Protein AF-W1Y4U0-F1 (afdb_monomer)

Mean predicted aligned error: 6.39 Å

Secondary structure (DSSP, 8-state):
-EEEEEE--HHHHHHHHTS-BTTB-HHHHHHHHHHHHHHTHHHHSTT-----EEEEEEEE--BGGGTEEEEEEEEEEGGG--

InterPro domains:
  IPR002820 Molybdopterin cofactor biosynthesis C (MoaC) domain [PF01967] (5-74)
  IPR036522 Molybdopterin cofactor biosynthesis C (MoaC) domain superfamily [G3DSA:3.30.70.640] (3-77)
  IPR036522 Molybdopterin cofactor biosynthesis C (MoaC) domain superfamily [SSF55040] (5-73)

Structure (mmCIF, N/CA/C/O backbone):
data_AF-W1Y4U0-F1
#
_entry.id   AF-W1Y4U0-F1
#
loop_
_atom_site.group_PDB
_atom_site.id
_atom_site.type_symbol
_atom_site.label_atom_id
_atom_site.label_alt_id
_atom_site.label_comp_id
_atom_site.label_asym_id
_atom_site.label_entity_id
_atom_site.label_seq_id
_atom_site.pdbx_PDB_ins_code
_atom_site.Cartn_x
_atom_site.Cartn_y
_atom_site.Cartn_z
_atom_site.occupancy
_atom_site.B_iso_or_equiv
_atom_site.auth_seq_id
_atom_site.auth_comp_id
_atom_site.auth_asym_id
_atom_site.auth_atom_id
_atom_site.pdbx_PDB_model_num
ATOM 1 N N . CYS A 1 1 ? 9.144 12.530 -2.006 1.00 60.28 1 CYS A N 1
ATOM 2 C CA . CYS A 1 1 ? 7.967 12.365 -1.140 1.00 60.28 1 CYS A CA 1
ATOM 3 C C . CYS A 1 1 ? 6.740 12.766 -1.955 1.00 60.28 1 CYS A C 1
ATOM 5 O O . CYS A 1 1 ? 6.678 13.907 -2.400 1.00 60.28 1 CYS A O 1
ATOM 7 N N . PHE A 1 2 ? 5.857 11.817 -2.272 1.00 83.50 2 PHE A N 1
ATOM 8 C CA . PHE A 1 2 ? 4.616 12.0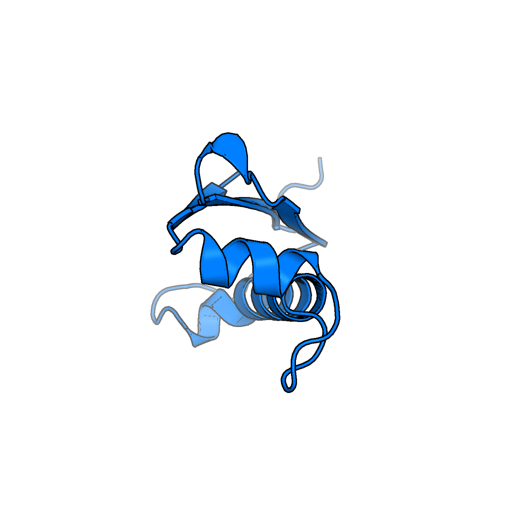57 -3.014 1.00 83.50 2 PHE A CA 1
ATOM 9 C C . PHE A 1 2 ? 3.427 11.836 -2.079 1.00 83.50 2 PHE A C 1
ATOM 11 O O . PHE A 1 2 ? 3.315 10.771 -1.470 1.00 83.50 2 PHE A O 1
ATOM 18 N N . GLY A 1 3 ? 2.557 12.841 -1.984 1.00 88.00 3 GLY A N 1
ATOM 19 C CA . GLY A 1 3 ? 1.337 12.805 -1.183 1.00 88.00 3 GLY A CA 1
ATOM 20 C C . GLY A 1 3 ? 0.095 12.586 -2.044 1.00 88.00 3 GLY A C 1
ATOM 21 O O . GLY A 1 3 ? -0.024 13.144 -3.134 1.00 88.00 3 GLY A O 1
ATOM 22 N N . SER A 1 4 ? -0.849 11.798 -1.544 1.00 90.12 4 SER A N 1
ATOM 23 C CA . SER A 1 4 ? -2.207 11.691 -2.079 1.00 90.12 4 SER A CA 1
ATOM 24 C C . SER A 1 4 ? -3.216 11.672 -0.933 1.00 90.12 4 SER A C 1
ATOM 26 O O . SER A 1 4 ? -2.853 11.469 0.221 1.00 90.12 4 SER A O 1
ATOM 28 N N . LEU A 1 5 ? -4.483 11.946 -1.229 1.00 92.00 5 LEU A N 1
ATOM 29 C CA . LEU A 1 5 ? -5.529 12.075 -0.218 1.00 92.00 5 LEU A CA 1
ATOM 30 C C . LEU A 1 5 ? -6.824 11.436 -0.699 1.00 92.00 5 LEU A C 1
ATOM 32 O O . LEU A 1 5 ? -7.280 11.691 -1.813 1.00 92.00 5 LEU A O 1
ATOM 36 N N . ILE A 1 6 ? -7.432 10.633 0.172 1.00 91.00 6 ILE A N 1
ATOM 37 C CA . ILE A 1 6 ? -8.734 10.013 -0.071 1.00 91.00 6 ILE A CA 1
ATOM 38 C C . ILE A 1 6 ? -9.756 10.680 0.841 1.00 91.00 6 ILE A C 1
ATOM 40 O O . ILE A 1 6 ? -9.613 10.656 2.061 1.00 91.00 6 ILE A O 1
ATOM 44 N N . THR A 1 7 ? -10.797 11.267 0.250 1.00 91.81 7 THR A N 1
ATOM 45 C CA . THR A 1 7 ? -11.936 11.810 1.003 1.00 91.81 7 THR A CA 1
ATOM 46 C C . THR A 1 7 ? -13.033 10.759 1.070 1.00 91.81 7 THR A C 1
ATOM 48 O O . THR A 1 7 ? -13.425 10.204 0.043 1.00 91.81 7 THR A O 1
ATOM 51 N N . LEU A 1 8 ? -13.521 10.478 2.275 1.00 88.94 8 LEU A N 1
ATOM 52 C CA . LEU A 1 8 ? -14.526 9.452 2.535 1.00 88.94 8 LEU A CA 1
ATOM 53 C C . LEU A 1 8 ? -15.725 10.059 3.266 1.00 88.94 8 LEU A C 1
ATOM 55 O O . LEU A 1 8 ? -15.670 11.170 3.788 1.00 88.94 8 LEU A O 1
ATOM 59 N N . ARG A 1 9 ? -16.828 9.309 3.327 1.00 90.56 9 ARG A N 1
ATOM 60 C CA . ARG A 1 9 ? -17.908 9.618 4.271 1.00 90.56 9 ARG A CA 1
ATOM 61 C C . ARG A 1 9 ? -17.462 9.266 5.691 1.00 90.56 9 ARG A C 1
ATOM 63 O O . ARG A 1 9 ? -16.730 8.292 5.878 1.00 90.56 9 ARG A O 1
ATOM 70 N N . SER A 1 10 ? -17.966 10.002 6.678 1.00 86.06 10 SER A N 1
ATOM 71 C CA . SER A 1 10 ? -17.680 9.780 8.103 1.00 86.06 10 SER A CA 1
ATOM 72 C C . SER A 1 10 ? -18.006 8.356 8.556 1.00 86.06 10 SER A C 1
ATOM 74 O O . SER A 1 10 ? -17.200 7.728 9.233 1.00 86.06 10 SER A O 1
ATOM 76 N N . GLU A 1 11 ? -19.131 7.800 8.099 1.00 86.81 11 GLU A N 1
ATOM 77 C CA . GLU A 1 11 ? -19.522 6.411 8.373 1.00 86.81 11 GLU A CA 1
ATOM 78 C C . GLU A 1 11 ? -18.487 5.405 7.848 1.00 86.81 11 GLU A C 1
ATOM 80 O O . GLU A 1 11 ? -18.149 4.442 8.528 1.00 86.81 11 GLU A O 1
ATOM 85 N N . THR A 1 12 ? -17.929 5.646 6.658 1.00 85.38 12 THR A N 1
ATOM 86 C CA . THR A 1 12 ? -16.904 4.780 6.059 1.00 85.38 12 THR A CA 1
ATOM 87 C C . THR A 1 12 ? -15.579 4.871 6.804 1.00 85.38 12 THR A C 1
ATOM 89 O O . THR A 1 12 ? -14.921 3.853 6.999 1.00 85.38 12 THR A O 1
ATOM 92 N N . LEU A 1 13 ? -15.195 6.065 7.254 1.00 84.81 13 LEU A N 1
ATOM 93 C CA . LEU A 1 13 ? -13.967 6.248 8.022 1.00 84.81 13 LEU A CA 1
ATOM 94 C C . LEU A 1 13 ? -14.092 5.633 9.422 1.00 84.81 13 LEU A C 1
ATOM 96 O O . LEU A 1 13 ? -13.203 4.897 9.837 1.00 84.81 13 LEU A O 1
ATOM 100 N N . ALA A 1 14 ? -15.224 5.842 10.101 1.00 83.75 14 ALA A N 1
ATOM 101 C CA . ALA A 1 14 ? -15.527 5.212 11.385 1.00 83.75 14 ALA A CA 1
ATOM 102 C C . ALA A 1 14 ? -15.506 3.687 11.277 1.00 83.75 14 ALA A C 1
ATOM 104 O O . ALA A 1 14 ? -14.909 3.013 12.112 1.00 83.75 14 ALA A O 1
ATOM 105 N N . MET A 1 15 ? -16.089 3.159 10.200 1.00 83.06 15 MET A N 1
ATOM 106 C CA . MET A 1 15 ? -15.986 1.757 9.844 1.00 83.06 15 MET A CA 1
ATOM 107 C C . MET A 1 15 ? -14.517 1.332 9.779 1.00 83.06 15 MET A C 1
ATOM 109 O O . MET A 1 15 ? -14.127 0.434 10.520 1.00 83.06 15 MET A O 1
ATOM 113 N N . ILE A 1 16 ? -13.693 1.945 8.924 1.00 81.94 16 ILE A N 1
ATOM 114 C CA . ILE A 1 16 ? -12.290 1.542 8.709 1.00 81.94 16 ILE A CA 1
ATOM 115 C C . ILE A 1 16 ? -11.467 1.590 10.010 1.00 81.94 16 ILE A C 1
ATOM 117 O O . ILE A 1 16 ? -10.653 0.700 10.247 1.00 81.94 16 ILE A O 1
ATOM 121 N N . THR A 1 17 ? -11.702 2.585 10.868 1.00 79.44 17 THR A N 1
ATOM 122 C CA . THR A 1 17 ? -11.007 2.737 12.157 1.00 79.44 17 THR A CA 1
ATOM 123 C C . THR A 1 17 ? -11.476 1.730 13.214 1.00 79.44 17 THR A C 1
ATOM 125 O O . THR A 1 17 ? -10.685 1.331 14.065 1.00 79.44 17 THR A O 1
ATOM 128 N N . ALA A 1 18 ? -12.736 1.281 13.163 1.00 77.81 18 ALA A N 1
ATOM 129 C CA . ALA A 1 18 ? -13.316 0.345 14.133 1.00 77.81 18 ALA A CA 1
ATOM 130 C C . ALA A 1 18 ? -12.766 -1.096 14.044 1.00 77.81 18 ALA A C 1
ATOM 132 O O . ALA A 1 18 ? -13.132 -1.939 14.863 1.00 77.81 18 ALA A O 1
ATOM 133 N N . GLY A 1 19 ? -11.874 -1.390 13.093 1.00 68.19 19 GLY A N 1
ATOM 134 C CA . GLY A 1 19 ? -11.200 -2.683 12.978 1.00 68.19 19 GLY A CA 1
ATOM 135 C C . GLY A 1 19 ? -11.660 -3.509 11.771 1.00 68.19 19 GLY A C 1
ATOM 136 O O . GLY A 1 19 ? -12.080 -2.938 10.762 1.00 68.19 19 GLY A O 1
ATOM 137 N N . PRO A 1 20 ? -11.508 -4.849 11.811 1.00 56.84 20 PRO A N 1
ATOM 138 C CA . PRO A 1 20 ? -11.529 -5.681 10.617 1.00 56.84 20 PRO A CA 1
ATOM 139 C C . PRO A 1 20 ? -12.898 -5.645 9.945 1.00 56.84 20 PRO A C 1
ATOM 141 O O . PRO A 1 20 ? -13.892 -6.174 10.442 1.00 56.84 20 PRO A O 1
ATOM 144 N N . HIS A 1 21 ? -12.916 -5.051 8.757 1.00 63.53 21 HIS A N 1
ATOM 145 C CA . HIS A 1 21 ? -14.019 -5.196 7.823 1.00 63.53 21 HIS A CA 1
ATOM 146 C C . HIS A 1 21 ? -14.109 -6.631 7.339 1.00 63.53 21 HIS A C 1
ATOM 148 O O . HIS A 1 21 ? -13.137 -7.381 7.383 1.00 63.53 21 HIS A O 1
ATOM 154 N N . HIS A 1 22 ? -15.235 -6.980 6.723 1.00 63.31 22 HIS A N 1
ATOM 155 C CA . HIS A 1 22 ? -15.373 -8.209 5.934 1.00 63.31 22 HIS A CA 1
ATOM 156 C C . HIS A 1 22 ? -14.232 -8.418 4.905 1.00 63.31 22 HIS A C 1
ATOM 158 O O . HIS A 1 22 ? -13.996 -9.540 4.470 1.00 63.31 22 HIS A O 1
ATOM 164 N N . LYS A 1 23 ? -13.526 -7.342 4.515 1.00 69.50 23 LYS A N 1
ATOM 165 C CA . LYS A 1 23 ? -12.364 -7.325 3.606 1.00 69.50 23 LYS A CA 1
ATOM 166 C C . LYS A 1 23 ? -10.991 -7.375 4.304 1.00 69.50 23 LYS A C 1
ATOM 168 O O . LYS A 1 23 ? -9.984 -7.398 3.605 1.00 69.50 23 LYS A O 1
ATOM 173 N N . GLY A 1 24 ? -10.934 -7.407 5.636 1.00 74.62 24 GLY A N 1
ATOM 174 C CA . GLY A 1 24 ? -9.6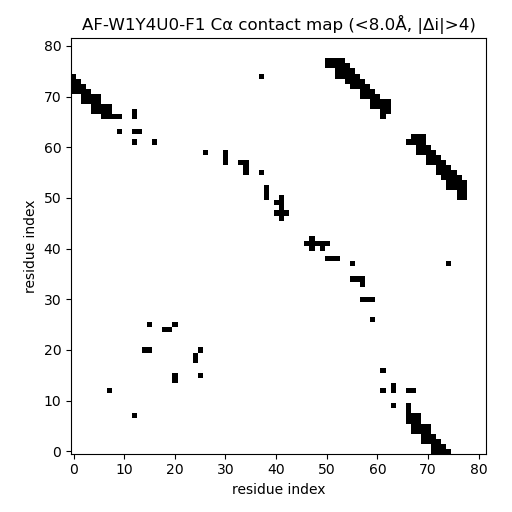97 -7.389 6.423 1.00 74.62 24 GLY A CA 1
ATOM 175 C C . GLY A 1 24 ? -9.172 -5.982 6.734 1.00 74.62 24 GLY A C 1
ATOM 176 O O . GLY A 1 24 ? -9.911 -4.997 6.672 1.00 74.62 24 GLY A O 1
ATOM 177 N N . ASP A 1 25 ? -7.890 -5.899 7.101 1.00 83.25 25 ASP A N 1
ATOM 178 C CA . ASP A 1 25 ? -7.195 -4.641 7.399 1.00 83.25 25 ASP A CA 1
ATOM 179 C C . ASP A 1 25 ? -6.919 -3.851 6.107 1.00 83.25 25 ASP A C 1
ATOM 181 O O . ASP A 1 25 ? -6.077 -4.215 5.275 1.00 83.25 25 ASP A O 1
ATOM 185 N N . VAL A 1 26 ? -7.658 -2.752 5.945 1.00 86.25 26 VAL A N 1
ATOM 186 C CA . VAL A 1 26 ? -7.586 -1.873 4.774 1.00 86.25 26 VAL A CA 1
ATOM 187 C C . VAL A 1 26 ? -6.248 -1.134 4.715 1.00 86.25 26 VAL A C 1
ATOM 189 O O . VAL A 1 26 ? -5.688 -0.995 3.627 1.00 86.25 26 VAL A O 1
ATOM 192 N N . PHE A 1 27 ? -5.693 -0.707 5.854 1.00 87.62 27 PHE A N 1
ATOM 193 C CA . PHE A 1 27 ? -4.431 0.034 5.895 1.00 87.62 27 PHE A CA 1
ATOM 194 C C . PHE A 1 27 ? -3.244 -0.872 5.577 1.00 87.62 27 PHE A C 1
ATOM 196 O O . PHE A 1 27 ? -2.391 -0.509 4.764 1.00 87.62 27 PHE A O 1
ATOM 203 N N . ALA A 1 28 ? -3.203 -2.077 6.153 1.00 88.25 28 ALA A N 1
ATOM 204 C CA . ALA A 1 28 ? -2.158 -3.048 5.837 1.00 88.25 28 ALA A CA 1
ATOM 205 C C . ALA A 1 28 ? -2.198 -3.455 4.357 1.00 88.25 28 ALA A C 1
ATOM 207 O O . ALA A 1 28 ? -1.159 -3.477 3.690 1.00 88.25 28 ALA A O 1
ATOM 208 N N . THR A 1 29 ? -3.396 -3.709 3.824 1.00 90.12 29 THR A N 1
ATOM 209 C CA . THR A 1 29 ? -3.581 -4.056 2.409 1.00 90.12 29 THR A CA 1
ATOM 210 C C . THR A 1 29 ? -3.147 -2.914 1.493 1.00 90.12 29 THR A C 1
ATOM 212 O O . THR A 1 29 ? -2.385 -3.145 0.553 1.00 90.12 29 THR A O 1
ATOM 215 N N . ALA A 1 30 ? -3.560 -1.676 1.785 1.00 90.81 30 ALA A N 1
ATOM 216 C CA . ALA A 1 30 ? -3.164 -0.495 1.020 1.00 90.81 30 ALA A CA 1
ATOM 217 C C . ALA A 1 30 ? -1.642 -0.287 1.03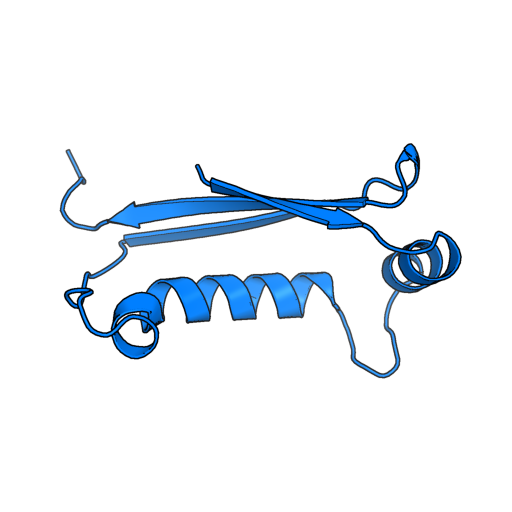1 1.00 90.81 30 ALA A C 1
ATOM 219 O O . ALA A 1 30 ? -1.055 0.014 -0.009 1.00 90.81 30 ALA A O 1
ATOM 220 N N . ARG A 1 31 ? -0.978 -0.532 2.169 1.00 91.44 31 ARG A N 1
ATOM 221 C CA . ARG A 1 31 ? 0.483 -0.433 2.282 1.00 91.44 31 ARG A CA 1
ATOM 222 C C . ARG A 1 31 ? 1.196 -1.430 1.371 1.00 91.44 31 ARG A C 1
ATOM 224 O O . ARG A 1 31 ? 2.090 -1.054 0.614 1.00 91.44 31 ARG A O 1
ATOM 231 N N . ILE A 1 32 ? 0.785 -2.698 1.412 1.00 92.38 32 ILE A N 1
ATOM 232 C CA . ILE A 1 32 ? 1.375 -3.759 0.582 1.00 92.38 32 ILE A CA 1
ATOM 233 C C . ILE A 1 32 ? 1.100 -3.491 -0.902 1.00 92.38 32 ILE A C 1
ATOM 235 O O . ILE A 1 32 ? 2.007 -3.619 -1.726 1.00 92.38 32 ILE A O 1
ATOM 239 N N . ALA A 1 33 ? -0.124 -3.082 -1.246 1.00 92.31 33 ALA A N 1
ATOM 240 C CA . ALA A 1 33 ? -0.497 -2.732 -2.612 1.00 92.31 33 ALA A CA 1
ATOM 241 C C . ALA A 1 33 ? 0.347 -1.568 -3.152 1.00 92.31 33 ALA A C 1
ATOM 243 O O . ALA A 1 33 ? 0.874 -1.675 -4.257 1.00 92.31 33 ALA A O 1
ATOM 244 N N . GLY A 1 34 ? 0.553 -0.509 -2.362 1.00 91.56 34 GLY A N 1
ATOM 245 C CA . GLY A 1 34 ? 1.401 0.625 -2.734 1.00 91.56 34 GLY A CA 1
ATOM 246 C C . GLY A 1 34 ? 2.864 0.230 -2.962 1.00 91.56 34 GLY A C 1
ATOM 247 O O . GLY A 1 34 ? 3.455 0.606 -3.973 1.00 91.56 34 GLY A O 1
ATOM 248 N N . ILE A 1 35 ? 3.437 -0.604 -2.085 1.00 91.94 35 ILE A N 1
ATOM 249 C CA . ILE A 1 35 ? 4.811 -1.109 -2.251 1.00 91.94 35 ILE A CA 1
ATOM 250 C C . ILE A 1 35 ? 4.942 -1.955 -3.525 1.00 91.94 35 ILE A C 1
ATOM 252 O O . ILE A 1 35 ? 5.921 -1.822 -4.264 1.00 91.94 35 ILE A O 1
ATOM 256 N N . GLN A 1 36 ? 3.969 -2.828 -3.799 1.00 92.69 36 GLN A N 1
ATOM 257 C CA . GLN A 1 36 ? 3.973 -3.627 -5.024 1.00 92.69 36 GLN A CA 1
ATOM 258 C C . GLN A 1 36 ? 3.805 -2.763 -6.275 1.00 92.69 36 GLN A C 1
ATOM 260 O O . GLN A 1 36 ? 4.525 -2.980 -7.249 1.00 92.69 36 GLN A O 1
ATOM 265 N N . ALA A 1 37 ? 2.910 -1.772 -6.236 1.00 91.69 37 ALA A N 1
ATOM 266 C CA . ALA A 1 37 ? 2.702 -0.827 -7.327 1.00 91.69 37 ALA A CA 1
ATOM 267 C C . ALA A 1 37 ? 3.995 -0.069 -7.649 1.00 91.69 37 ALA A C 1
ATOM 269 O O . ALA A 1 37 ? 4.409 -0.053 -8.803 1.00 91.69 37 ALA A O 1
ATOM 270 N N . ALA A 1 38 ? 4.701 0.439 -6.631 1.00 90.25 38 ALA A N 1
ATOM 271 C CA . ALA A 1 38 ? 5.973 1.137 -6.812 1.00 90.25 38 ALA A CA 1
ATOM 272 C C . ALA A 1 38 ? 7.019 0.270 -7.539 1.00 90.25 38 ALA A C 1
ATOM 274 O O . ALA A 1 38 ? 7.647 0.717 -8.500 1.00 90.25 38 ALA A O 1
ATOM 275 N N . LYS A 1 39 ? 7.166 -1.002 -7.144 1.00 88.50 39 LYS A N 1
ATOM 276 C CA . LYS A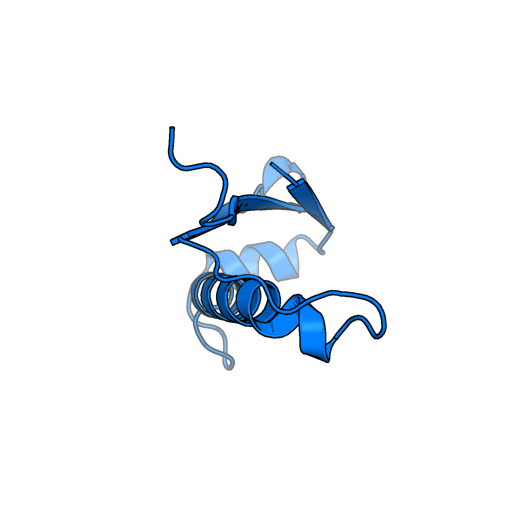 1 39 ? 8.115 -1.939 -7.777 1.00 88.50 39 LYS A CA 1
ATOM 277 C C . LYS A 1 39 ? 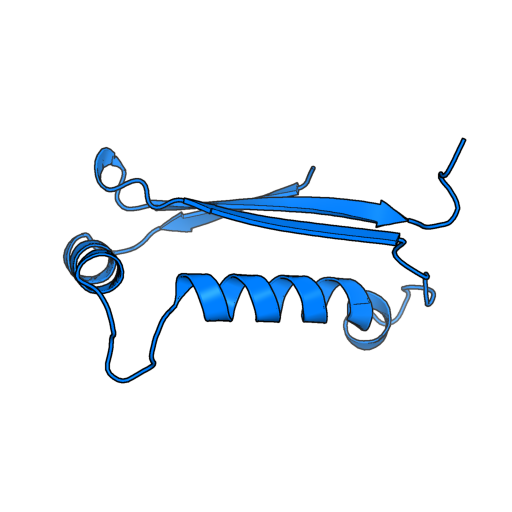7.703 -2.381 -9.186 1.00 88.50 39 LYS A C 1
ATOM 279 O O . LYS A 1 39 ? 8.559 -2.805 -9.959 1.00 88.50 39 LYS A O 1
ATOM 284 N N . ARG A 1 40 ? 6.412 -2.298 -9.518 1.00 90.12 40 ARG A N 1
ATOM 285 C CA . ARG A 1 40 ? 5.845 -2.666 -10.828 1.00 90.12 40 ARG A CA 1
ATOM 286 C C . ARG A 1 40 ? 5.440 -1.455 -11.671 1.00 90.12 40 ARG A C 1
ATOM 288 O O . ARG A 1 40 ? 4.719 -1.604 -12.649 1.00 90.12 40 ARG A O 1
ATOM 295 N N . THR A 1 41 ? 5.927 -0.261 -11.338 1.00 89.94 41 THR A N 1
ATOM 296 C CA . THR A 1 41 ? 5.589 0.973 -12.070 1.00 89.94 41 THR A CA 1
ATOM 297 C C . THR A 1 41 ? 5.913 0.872 -13.566 1.00 89.94 41 THR A C 1
ATOM 299 O O . THR A 1 41 ? 5.176 1.398 -14.391 1.00 89.94 41 THR A O 1
ATOM 302 N N . TRP A 1 42 ? 6.979 0.153 -13.923 1.00 89.31 42 TRP A N 1
ATOM 303 C CA . TRP A 1 42 ? 7.404 -0.082 -15.308 1.00 89.31 42 TRP A CA 1
ATOM 304 C C . TRP A 1 42 ? 6.442 -0.962 -16.122 1.00 89.31 42 TRP A C 1
ATOM 306 O O . TRP A 1 42 ? 6.413 -0.850 -17.339 1.00 89.31 42 TRP A O 1
ATOM 316 N N . ASP A 1 43 ? 5.650 -1.810 -15.465 1.00 90.62 43 ASP A N 1
ATOM 317 C CA . ASP A 1 43 ? 4.611 -2.628 -16.109 1.00 90.62 43 ASP A CA 1
ATOM 318 C C . ASP A 1 43 ? 3.312 -1.819 -16.288 1.00 90.62 43 ASP A C 1
ATOM 320 O O . ASP A 1 43 ? 2.562 -1.991 -17.243 1.00 90.62 43 ASP A O 1
ATOM 324 N N . LEU A 1 44 ? 3.069 -0.868 -15.378 1.00 89.62 44 LEU A N 1
ATOM 325 C CA . LEU A 1 44 ? 1.897 0.009 -15.404 1.00 89.62 44 LEU A CA 1
ATOM 326 C C . LEU A 1 44 ? 2.041 1.194 -16.372 1.00 89.62 44 LEU A C 1
ATOM 328 O O . LEU A 1 44 ? 1.043 1.640 -16.937 1.00 89.62 44 LEU A O 1
ATOM 332 N N . ILE A 1 45 ? 3.250 1.737 -16.546 1.00 90.38 45 ILE A N 1
ATOM 333 C CA . ILE A 1 45 ? 3.510 2.928 -17.367 1.00 90.38 45 ILE A CA 1
ATOM 334 C C . ILE A 1 45 ? 4.398 2.542 -18.563 1.00 90.38 45 ILE A C 1
ATOM 336 O O . ILE A 1 45 ? 5.583 2.279 -18.360 1.00 90.38 45 ILE A O 1
ATOM 340 N N . PRO A 1 46 ? 3.891 2.600 -19.813 1.00 86.62 46 PRO A N 1
ATOM 341 C CA . PRO A 1 46 ? 4.576 2.064 -21.000 1.00 86.62 46 PRO A CA 1
ATOM 342 C C . PRO A 1 46 ? 5.975 2.621 -21.314 1.00 86.62 46 PRO A C 1
ATOM 344 O O . PRO A 1 46 ? 6.724 1.998 -22.057 1.00 86.62 46 PRO A O 1
ATOM 347 N N . LEU A 1 47 ? 6.323 3.805 -20.800 1.00 88.81 47 LEU A N 1
ATOM 348 C CA . LEU A 1 47 ? 7.603 4.484 -21.058 1.00 88.81 47 LEU A CA 1
ATOM 349 C C . LEU A 1 47 ? 8.555 4.466 -19.850 1.00 88.81 47 LEU A C 1
ATOM 351 O O . LEU A 1 47 ? 9.621 5.083 -19.891 1.00 88.81 47 LEU A O 1
ATOM 355 N N . CYS A 1 48 ? 8.178 3.802 -18.755 1.00 86.94 48 CYS A N 1
ATOM 356 C CA . CYS A 1 48 ? 9.038 3.695 -17.583 1.00 86.94 48 CYS A CA 1
ATOM 357 C C . CYS A 1 48 ? 10.092 2.601 -17.776 1.00 86.94 48 CYS A C 1
ATOM 359 O O . CYS A 1 48 ? 9.783 1.465 -18.123 1.00 86.94 48 CYS A O 1
ATOM 361 N N . HIS A 1 49 ? 11.343 2.928 -17.460 1.00 84.25 49 HIS A N 1
ATOM 362 C CA . HIS A 1 49 ? 12.420 1.946 -17.424 1.00 84.25 49 HIS A CA 1
ATOM 363 C C . HIS A 1 49 ? 12.354 1.138 -16.119 1.00 84.25 49 HIS A C 1
ATOM 365 O O . HIS A 1 49 ? 12.041 1.706 -15.065 1.00 84.25 49 HIS A O 1
ATOM 371 N N . PRO A 1 50 ? 12.676 -0.166 -16.149 1.00 81.31 50 PRO A N 1
ATOM 372 C CA . PRO A 1 50 ? 12.753 -0.971 -14.940 1.00 81.31 50 PRO A CA 1
ATOM 373 C C . PRO A 1 50 ? 13.899 -0.467 -14.052 1.00 81.31 50 PRO A C 1
ATOM 375 O O . PRO A 1 50 ? 15.074 -0.562 -14.401 1.00 81.31 50 PRO A O 1
ATOM 378 N N . LEU A 1 51 ? 13.540 0.085 -12.893 1.00 81.75 51 LEU A N 1
ATOM 379 C CA . LEU A 1 51 ? 14.465 0.597 -11.883 1.00 81.75 51 LEU A CA 1
ATOM 380 C C . LEU A 1 51 ? 14.402 -0.288 -10.636 1.00 81.75 51 LEU A C 1
ATOM 382 O O . LEU A 1 51 ? 13.323 -0.572 -10.114 1.00 81.75 51 LEU A O 1
ATOM 386 N N . MET A 1 52 ? 15.567 -0.689 -10.128 1.00 82.19 52 MET A N 1
ATOM 387 C CA . MET A 1 52 ? 15.676 -1.315 -8.810 1.00 82.19 52 MET A CA 1
ATOM 388 C C . MET A 1 52 ? 15.463 -0.234 -7.740 1.00 82.19 52 MET A C 1
ATOM 390 O O . MET A 1 52 ? 16.222 0.733 -7.658 1.00 82.19 52 MET A O 1
ATOM 394 N N . LEU A 1 53 ? 14.417 -0.378 -6.929 1.00 84.69 53 LEU A N 1
ATOM 395 C CA . LEU A 1 53 ? 14.154 0.490 -5.778 1.00 84.69 53 LEU A CA 1
ATOM 396 C C . LEU A 1 53 ? 14.775 -0.138 -4.524 1.00 84.69 53 LEU A C 1
ATOM 398 O O . LEU A 1 53 ? 14.446 -1.279 -4.194 1.00 84.69 53 LEU A O 1
ATOM 402 N N . SER A 1 54 ? 15.631 0.600 -3.812 1.00 85.69 54 SER A N 1
ATOM 403 C CA . SER A 1 54 ? 16.255 0.126 -2.562 1.00 85.69 54 SER A CA 1
ATOM 404 C C . SER A 1 54 ? 15.292 0.183 -1.384 1.00 85.69 54 SER A C 1
ATOM 406 O O . SER A 1 54 ? 15.276 -0.706 -0.536 1.00 85.69 54 SER A O 1
ATOM 408 N N . LYS A 1 55 ? 14.486 1.247 -1.327 1.00 88.06 55 LYS A N 1
ATOM 409 C CA . LYS A 1 55 ? 13.568 1.525 -0.225 1.00 88.06 55 LYS A CA 1
ATOM 410 C C . LYS A 1 55 ? 12.252 2.049 -0.781 1.00 88.06 55 LYS A C 1
ATOM 412 O O . LYS A 1 55 ? 12.261 2.915 -1.654 1.00 88.06 55 LYS A O 1
ATOM 417 N N . VAL A 1 56 ? 11.143 1.520 -0.269 1.00 90.69 56 VAL A N 1
ATOM 418 C CA . VAL A 1 56 ? 9.789 2.020 -0.528 1.00 90.69 56 VAL A CA 1
ATOM 419 C C . VAL A 1 56 ? 9.034 2.029 0.793 1.00 90.69 56 VAL A C 1
ATOM 421 O O . VAL A 1 56 ? 8.885 0.983 1.423 1.00 90.69 56 VAL A O 1
ATOM 424 N N . GLU A 1 57 ? 8.556 3.199 1.190 1.00 91.56 57 GLU A N 1
ATOM 425 C CA . GLU A 1 57 ? 7.708 3.414 2.355 1.00 91.56 57 GLU A CA 1
ATOM 426 C C . GLU A 1 57 ? 6.378 4.022 1.917 1.00 91.56 57 GLU A C 1
ATOM 428 O O . GLU A 1 57 ? 6.314 4.892 1.047 1.00 91.56 57 GLU A O 1
ATOM 433 N N . VAL A 1 58 ? 5.303 3.511 2.509 1.00 92.88 58 VAL A N 1
ATOM 434 C CA . VAL A 1 58 ? 3.933 3.966 2.281 1.00 92.88 58 VAL A CA 1
ATOM 435 C C . VAL A 1 58 ? 3.312 4.155 3.655 1.00 92.88 58 VAL A C 1
ATOM 437 O O . VAL A 1 58 ? 3.114 3.183 4.386 1.00 92.88 58 VAL A O 1
ATOM 440 N N . ASN A 1 59 ? 3.032 5.404 3.999 1.00 91.81 59 ASN A N 1
ATOM 441 C CA . ASN A 1 59 ? 2.427 5.805 5.256 1.00 91.81 59 ASN A CA 1
ATOM 442 C C . ASN A 1 59 ? 0.981 6.215 5.000 1.00 91.81 59 ASN A C 1
ATOM 444 O O . ASN A 1 59 ? 0.685 6.997 4.101 1.00 91.81 59 ASN A O 1
ATOM 448 N N . LEU A 1 60 ? 0.077 5.642 5.786 1.00 90.25 60 LEU A N 1
ATOM 449 C CA . LEU A 1 60 ? -1.359 5.874 5.718 1.00 90.25 60 LEU A CA 1
ATOM 450 C C . LEU A 1 60 ? -1.808 6.241 7.127 1.00 90.25 60 LEU A C 1
ATOM 452 O O . LEU A 1 60 ? -1.583 5.461 8.054 1.00 90.25 60 LEU A O 1
ATOM 456 N N . GLN A 1 61 ? -2.428 7.405 7.291 1.00 88.00 61 GLN A N 1
ATOM 457 C CA . GLN A 1 61 ? -2.983 7.837 8.573 1.00 88.00 61 GLN A CA 1
ATOM 458 C C . GLN A 1 61 ? -4.421 8.297 8.366 1.00 88.00 61 GLN A C 1
ATOM 460 O O . GLN A 1 61 ? -4.730 8.960 7.382 1.00 88.00 61 GLN A O 1
ATOM 465 N N . ALA A 1 62 ? -5.322 7.902 9.263 1.00 87.19 62 ALA A N 1
ATOM 466 C CA . ALA A 1 62 ? -6.709 8.342 9.211 1.00 87.19 62 ALA A CA 1
ATOM 467 C C . ALA A 1 62 ? -6.867 9.666 9.962 1.00 87.19 62 ALA A C 1
ATOM 469 O O . ALA A 1 62 ? -6.513 9.754 11.135 1.00 87.19 62 ALA A O 1
ATOM 470 N N . GLU A 1 63 ? -7.455 10.661 9.303 1.00 89.75 63 GLU A N 1
ATOM 471 C CA . GLU A 1 63 ? -7.828 11.944 9.894 1.00 89.75 63 GLU A CA 1
ATOM 472 C C . GLU A 1 63 ? -9.357 12.017 10.050 1.00 89.75 63 GLU A C 1
ATOM 474 O O . GLU A 1 63 ? -10.062 12.455 9.128 1.00 89.75 63 GLU A O 1
ATOM 479 N N . PRO A 1 64 ? -9.908 11.582 11.200 1.00 83.38 64 PRO A N 1
ATOM 480 C CA . PRO A 1 64 ? -11.351 11.608 11.435 1.00 83.38 64 PRO A CA 1
ATOM 481 C C . PRO A 1 64 ? -11.916 13.034 11.480 1.00 83.38 64 PRO A C 1
ATOM 483 O O . PRO A 1 64 ? -13.033 13.248 11.021 1.00 83.38 64 PRO A O 1
ATOM 486 N N . GLU A 1 65 ? -11.122 14.008 11.938 1.00 85.69 65 GLU A N 1
ATOM 487 C CA . GLU A 1 65 ? -11.448 15.446 11.971 1.00 85.69 65 GLU A CA 1
ATOM 488 C C . GLU A 1 65 ? -11.890 15.966 10.588 1.00 85.69 65 GLU A C 1
ATOM 490 O O . GLU A 1 65 ? -12.846 16.729 10.459 1.00 85.69 65 GLU A O 1
ATOM 495 N N . HIS A 1 66 ? -11.211 15.507 9.530 1.00 86.00 66 HIS A N 1
ATOM 496 C CA . HIS A 1 66 ? -11.408 15.981 8.158 1.00 86.00 66 HIS A CA 1
ATOM 497 C C . HIS A 1 66 ? -12.128 14.971 7.255 1.00 86.00 66 HIS A C 1
ATOM 499 O O . HIS A 1 66 ? -12.334 15.256 6.073 1.00 86.00 66 HIS A O 1
ATOM 505 N N . ASN A 1 67 ? -12.520 13.804 7.782 1.00 89.00 67 ASN A N 1
ATOM 506 C CA . ASN A 1 67 ? -13.050 12.665 7.020 1.00 89.00 67 ASN A CA 1
ATOM 507 C C . ASN A 1 67 ? -12.133 12.227 5.858 1.00 89.00 67 ASN A C 1
ATOM 509 O O . ASN A 1 67 ? -12.594 11.925 4.750 1.00 89.00 67 ASN A O 1
ATOM 513 N N . ARG A 1 68 ? -10.816 12.235 6.088 1.00 90.50 68 ARG A N 1
ATOM 514 C CA . ARG A 1 68 ? -9.804 11.990 5.052 1.00 90.50 68 ARG A CA 1
ATOM 515 C C . ARG A 1 68 ? -8.755 10.987 5.498 1.00 90.50 68 ARG A C 1
ATOM 517 O O . ARG A 1 68 ? -8.520 10.786 6.683 1.00 90.50 68 ARG A O 1
ATOM 524 N N . VAL A 1 69 ? -8.117 10.365 4.515 1.00 90.88 69 VAL A N 1
ATOM 525 C CA . VAL A 1 69 ? -6.953 9.499 4.708 1.00 90.88 69 VAL A CA 1
ATOM 526 C C . VAL A 1 69 ? -5.826 10.037 3.824 1.00 90.88 69 VAL A C 1
ATOM 528 O O . VAL A 1 69 ? -5.832 9.761 2.617 1.00 90.88 69 VAL A O 1
ATOM 531 N N . PRO A 1 70 ? -4.911 10.866 4.362 1.00 91.56 70 PRO A N 1
ATOM 532 C CA . PRO A 1 70 ? -3.654 11.180 3.696 1.00 91.56 70 PRO A CA 1
ATOM 533 C C . PRO A 1 70 ? -2.794 9.927 3.515 1.00 91.56 70 PRO A C 1
ATOM 535 O O . PRO A 1 70 ? -2.736 9.032 4.365 1.00 91.56 70 PRO A O 1
ATOM 538 N N . ILE A 1 71 ? -2.118 9.883 2.375 1.00 92.81 71 ILE A N 1
ATOM 539 C CA . ILE A 1 71 ? -1.207 8.821 1.977 1.00 92.81 71 ILE A CA 1
ATOM 540 C C . ILE A 1 71 ? 0.093 9.479 1.558 1.00 92.81 71 ILE A C 1
ATOM 542 O O . ILE A 1 71 ? 0.136 10.204 0.563 1.00 92.81 71 ILE A O 1
ATOM 546 N N . GLU A 1 72 ? 1.155 9.188 2.287 1.00 92.94 72 GLU A N 1
ATOM 547 C CA . GLU A 1 72 ? 2.493 9.660 1.972 1.00 92.94 72 GLU A CA 1
ATOM 548 C C . GLU A 1 72 ? 3.334 8.494 1.481 1.00 92.94 72 GLU A C 1
ATOM 550 O O . GLU A 1 72 ? 3.357 7.411 2.069 1.00 92.94 72 GLU A O 1
ATOM 555 N N . THR A 1 73 ? 4.009 8.707 0.359 1.00 92.00 73 THR A N 1
ATOM 556 C CA . THR A 1 73 ? 4.847 7.694 -0.269 1.00 92.00 73 THR A CA 1
ATOM 557 C C . THR A 1 73 ? 6.246 8.227 -0.496 1.00 92.00 73 THR A C 1
ATOM 559 O O . THR A 1 73 ? 6.465 9.317 -1.040 1.00 92.00 73 THR A O 1
ATOM 562 N N . GLU A 1 74 ? 7.217 7.422 -0.093 1.00 90.31 74 GLU A N 1
ATOM 563 C CA . GLU A 1 74 ? 8.628 7.711 -0.259 1.00 90.31 74 GLU A CA 1
ATOM 564 C C . GLU A 1 74 ? 9.312 6.516 -0.902 1.00 90.31 74 GLU A C 1
ATOM 566 O O . GLU A 1 74 ? 9.150 5.373 -0.480 1.00 90.31 74 GLU A O 1
ATOM 571 N N . PHE A 1 75 ? 10.085 6.773 -1.950 1.00 87.56 75 PHE A N 1
ATOM 572 C CA . PHE A 1 75 ? 10.875 5.745 -2.604 1.00 87.56 75 PHE A CA 1
ATOM 573 C C . PHE A 1 75 ? 12.256 6.292 -2.933 1.00 87.56 75 PHE A C 1
ATOM 575 O O . PHE A 1 75 ? 12.395 7.419 -3.410 1.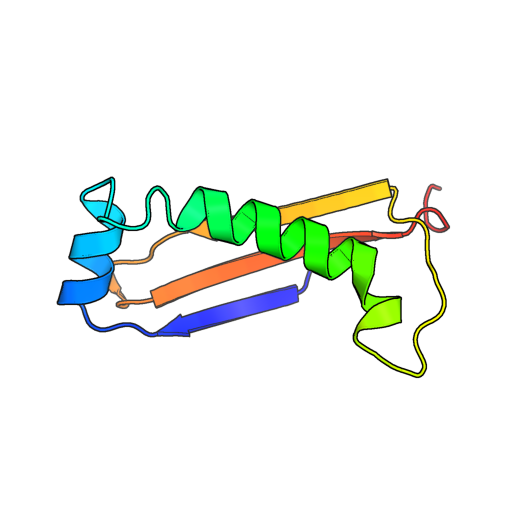00 87.56 75 PHE A O 1
ATOM 582 N N . CYS A 1 76 ? 13.275 5.4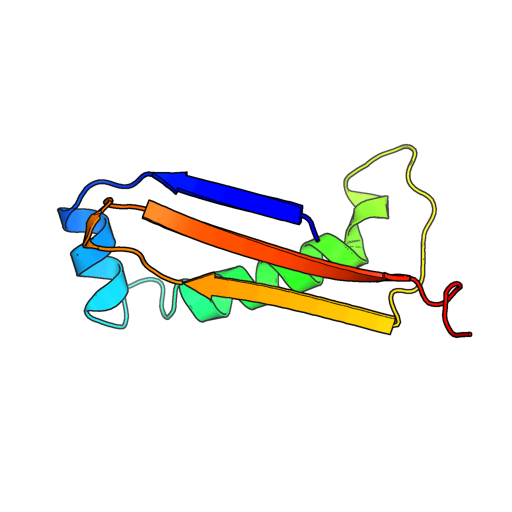80 -2.667 1.00 82.19 76 CYS A N 1
ATOM 583 C CA . CYS A 1 76 ? 14.658 5.793 -2.992 1.00 82.19 76 CYS A CA 1
ATOM 584 C C . CYS A 1 76 ? 15.137 4.840 -4.100 1.00 82.19 76 CYS A C 1
ATOM 586 O O . CYS A 1 76 ? 15.172 3.618 -3.879 1.00 82.19 76 CYS A O 1
ATOM 588 N N . PRO A 1 77 ? 15.459 5.354 -5.302 1.00 75.94 77 PRO A N 1
ATOM 589 C CA . PRO A 1 77 ? 16.026 4.541 -6.369 1.00 75.94 77 PRO A CA 1
ATOM 590 C C . PRO A 1 77 ? 17.448 4.100 -6.009 1.00 75.94 77 PRO A C 1
ATOM 592 O O . PRO A 1 77 ? 18.219 4.862 -5.432 1.00 75.94 77 PRO A O 1
ATOM 595 N N . PHE A 1 78 ? 17.821 2.879 -6.399 1.00 67.81 78 PHE A N 1
ATOM 596 C CA . PHE A 1 78 ? 19.126 2.294 -6.066 1.00 67.81 78 PHE A CA 1
ATOM 597 C C . PHE A 1 78 ? 20.314 3.141 -6.544 1.00 67.81 78 PHE A C 1
ATOM 599 O O . PHE A 1 78 ? 21.347 3.191 -5.883 1.00 67.81 78 PHE A O 1
ATOM 606 N N . SER A 1 79 ? 20.137 3.888 -7.637 1.00 58.72 79 SER A N 1
ATOM 607 C CA . SER A 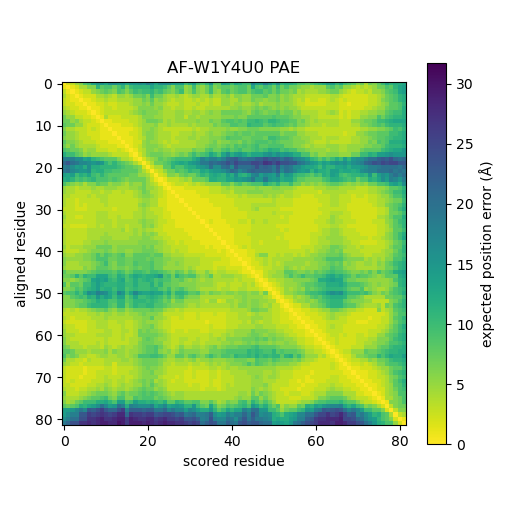1 79 ? 21.165 4.773 -8.193 1.00 58.72 79 SER A CA 1
ATOM 608 C C . SER A 1 79 ? 21.515 5.987 -7.316 1.00 58.72 79 SER A C 1
ATOM 610 O O . SER A 1 79 ? 22.482 6.671 -7.633 1.00 58.72 79 SER A O 1
ATOM 612 N N . PHE A 1 80 ? 20.755 6.280 -6.255 1.00 52.38 80 PHE A N 1
ATOM 613 C CA . PHE A 1 80 ? 20.949 7.457 -5.396 1.00 52.38 80 PHE A CA 1
ATOM 614 C C . PHE A 1 80 ? 21.460 7.076 -3.994 1.00 52.38 80 PHE A C 1
ATOM 616 O O . PHE A 1 80 ? 21.084 7.683 -2.998 1.00 52.38 80 PHE A O 1
ATOM 623 N N . THR A 1 81 ? 22.292 6.032 -3.905 1.00 42.69 81 THR A N 1
ATOM 624 C CA . THR A 1 81 ? 23.037 5.719 -2.676 1.00 42.69 81 THR A CA 1
ATOM 625 C C . THR A 1 81 ? 24.426 6.353 -2.773 1.00 42.69 81 THR A C 1
ATOM 627 O O . THR A 1 81 ? 25.374 5.709 -3.219 1.00 42.69 81 THR A O 1
ATOM 630 N N . ALA A 1 82 ? 24.512 7.631 -2.405 1.00 38.75 82 ALA A N 1
ATOM 631 C CA . ALA A 1 82 ? 25.733 8.334 -2.016 1.00 38.75 82 ALA A CA 1
ATOM 632 C C . ALA A 1 82 ? 25.401 9.228 -0.817 1.00 38.75 82 ALA A C 1
ATOM 634 O O . ALA A 1 82 ? 24.337 9.888 -0.873 1.00 38.75 82 ALA A O 1
#

Organism: NCBI:txid408170

Foldseek 3Di:
DDKDKDADDLVVLCVQVVAQDVPHNPQVVVFVVQVVCVQCVCVVDVPDDRFDWPDKGWDWDQDSVRNMIMIDIDTHTPVPPD

Solvent-accessible surface area (backbone atoms only — not comparable to full-atom values): 4979 Å² total; per-residue (Å²): 121,50,77,50,73,47,81,53,55,58,70,58,50,52,48,64,70,76,44,75,46,102,85,41,60,63,66,63,50,50,35,54,51,49,51,52,46,65,74,41,40,38,80,75,35,93,84,47,72,87,67,66,63,73,45,71,49,61,47,76,51,82,38,77,94,75,29,29,34,48,33,43,36,39,72,43,53,54,92,70,80,124

Nearest PDB structures (foldseek):
  4pyd-assembl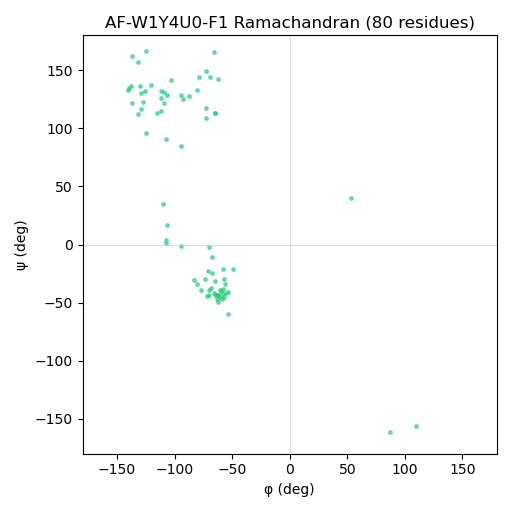y1_D  TM=9.484E-01  e=1.540E-10  Escherichia coli K-12
  4pyd-assembly1_A  TM=9.539E-01  e=2.975E-10  Escherichia coli K-12
  1ekr-assembly1_A  TM=9.595E-01  e=3.624E-10  Escherichia coli
  4pya-assembly1_A  TM=9.206E-01  e=3.871E-10  Escherichia coli K-12
  3jqj-assembly1_B  TM=9.113E-01  e=1.552E-06  Thermus thermophilus HB8

Sequence (82 aa):
CFGSLITLRSETLAMITAGPHHKGDVFATARIAGIQAAKRTWDLIPLCHPLMLSKVEVNLQAEPEHNRVPIETEFCPFSFTA

pLDDT: mean 83.83, std 11.32, range [38.75, 92.94]

Radius of gyration: 15.17 Å; Cα contacts (8 Å, |Δi|>4): 109; chains: 1; bounding box: 45×24×35 Å